Protein AF-C5S417-F1 (afdb_monomer)

Structure (mmCIF, N/CA/C/O backbone):
data_AF-C5S417-F1
#
_entry.id   AF-C5S417-F1
#
loop_
_atom_site.group_PDB
_atom_site.id
_atom_site.type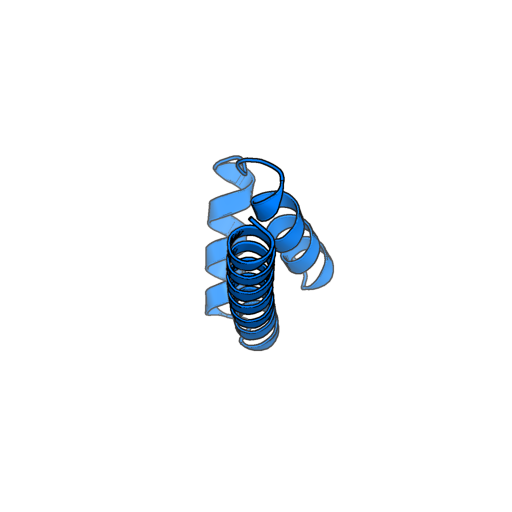_symbol
_atom_site.label_atom_id
_atom_site.label_alt_id
_atom_site.label_comp_id
_atom_site.label_asym_id
_atom_site.label_entity_id
_atom_site.label_seq_id
_atom_site.pdbx_PDB_ins_code
_atom_site.Cartn_x
_atom_site.Cartn_y
_atom_site.Cartn_z
_atom_site.occupancy
_atom_site.B_iso_or_equiv
_atom_site.auth_seq_id
_atom_site.auth_comp_id
_atom_site.auth_asym_id
_atom_site.auth_atom_id
_atom_site.pdbx_PDB_model_num
ATOM 1 N N . MET A 1 1 ? 12.840 2.657 -8.133 1.00 92.06 1 MET A N 1
ATOM 2 C CA . MET A 1 1 ? 12.690 1.417 -7.339 1.00 92.06 1 MET A CA 1
ATOM 3 C C . MET A 1 1 ? 12.207 0.289 -8.235 1.00 92.06 1 MET A C 1
ATOM 5 O O . MET A 1 1 ? 11.553 0.579 -9.235 1.00 92.06 1 MET A O 1
ATOM 9 N N . ASN A 1 2 ? 12.529 -0.955 -7.884 1.00 97.25 2 ASN A N 1
ATOM 10 C CA . ASN A 1 2 ? 11.965 -2.151 -8.511 1.00 97.25 2 ASN A CA 1
ATOM 11 C C . ASN A 1 2 ? 10.628 -2.537 -7.839 1.00 97.25 2 ASN A C 1
ATOM 13 O O . ASN A 1 2 ? 10.217 -1.907 -6.862 1.00 97.25 2 ASN A O 1
ATOM 17 N N . CYS A 1 3 ? 9.947 -3.553 -8.380 1.00 98.19 3 CYS A N 1
ATOM 18 C CA . CYS A 1 3 ? 8.649 -3.998 -7.860 1.00 98.19 3 CYS A CA 1
ATOM 19 C C . CYS A 1 3 ? 8.748 -4.532 -6.424 1.00 98.19 3 CYS A C 1
ATOM 21 O O . CYS A 1 3 ? 7.855 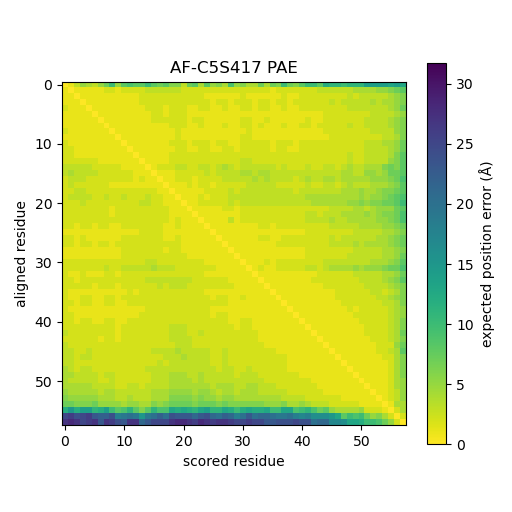-4.272 -5.629 1.00 98.19 3 CYS A O 1
ATOM 23 N N . GLU A 1 4 ? 9.831 -5.233 -6.083 1.00 98.25 4 GLU A N 1
ATOM 24 C CA . GLU A 1 4 ? 10.046 -5.789 -4.742 1.00 98.25 4 GLU A CA 1
ATOM 25 C C . GLU A 1 4 ? 10.088 -4.683 -3.680 1.00 98.25 4 GLU A C 1
ATOM 27 O O . GLU A 1 4 ? 9.278 -4.678 -2.751 1.00 98.25 4 GLU A O 1
ATOM 32 N N . HIS A 1 5 ? 10.939 -3.674 -3.878 1.00 98.06 5 HIS A N 1
ATOM 33 C CA . HIS A 1 5 ? 11.028 -2.529 -2.976 1.00 98.06 5 HIS A CA 1
ATOM 34 C C . HIS A 1 5 ? 9.708 -1.736 -2.939 1.00 98.06 5 HIS A C 1
ATOM 36 O O . HIS A 1 5 ? 9.279 -1.302 -1.872 1.00 98.06 5 HIS A O 1
ATOM 42 N N . ALA A 1 6 ? 9.005 -1.601 -4.07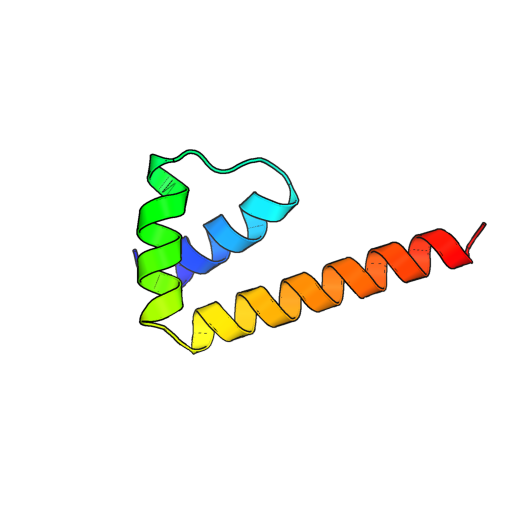2 1.00 98.38 6 ALA A N 1
ATOM 43 C CA . ALA A 1 6 ? 7.677 -0.985 -4.088 1.00 98.38 6 ALA A CA 1
ATOM 44 C C . ALA A 1 6 ? 6.683 -1.744 -3.197 1.00 98.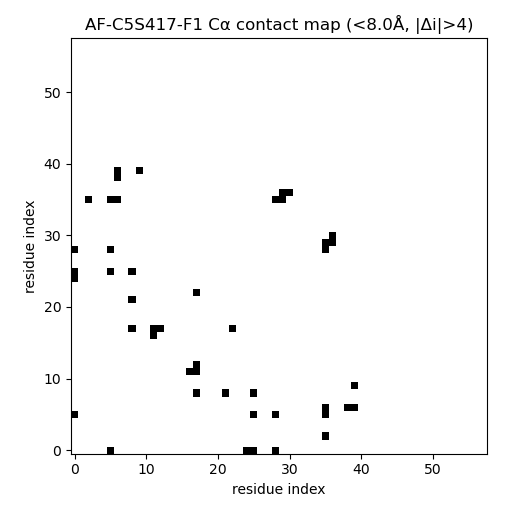38 6 ALA A C 1
ATOM 46 O O . ALA A 1 6 ? 6.001 -1.129 -2.380 1.00 98.38 6 ALA A O 1
ATOM 47 N N . THR A 1 7 ? 6.620 -3.074 -3.315 1.00 98.06 7 THR A N 1
ATOM 48 C CA . THR A 1 7 ? 5.734 -3.903 -2.486 1.00 98.06 7 THR A CA 1
ATOM 49 C C . THR A 1 7 ? 6.110 -3.867 -1.008 1.00 98.06 7 THR A C 1
ATOM 51 O O . THR A 1 7 ? 5.214 -3.784 -0.174 1.00 98.06 7 THR A O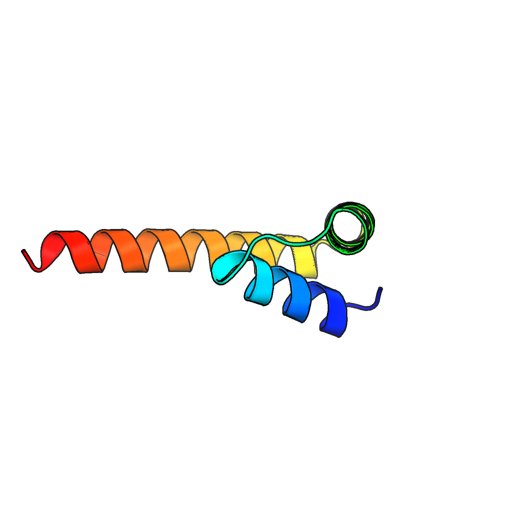 1
ATOM 54 N N . GLN A 1 8 ? 7.404 -3.819 -0.677 1.00 98.00 8 GLN A N 1
ATOM 55 C CA . GLN A 1 8 ? 7.875 -3.647 0.700 1.00 98.00 8 GLN A CA 1
ATOM 56 C C . GLN A 1 8 ? 7.406 -2.312 1.293 1.00 98.00 8 GLN A C 1
ATOM 58 O O . GLN A 1 8 ? 6.844 -2.299 2.384 1.00 98.00 8 GLN A O 1
ATOM 63 N N . LEU A 1 9 ? 7.561 -1.197 0.567 1.00 98.38 9 LEU A N 1
ATOM 64 C CA . LEU A 1 9 ? 7.095 0.115 1.034 1.00 98.38 9 LEU A CA 1
ATOM 65 C C . LEU A 1 9 ? 5.566 0.187 1.149 1.00 98.38 9 LEU A C 1
ATOM 67 O O . LEU A 1 9 ? 5.055 0.812 2.077 1.00 98.38 9 LEU A O 1
ATOM 71 N N . ILE A 1 10 ? 4.828 -0.456 0.23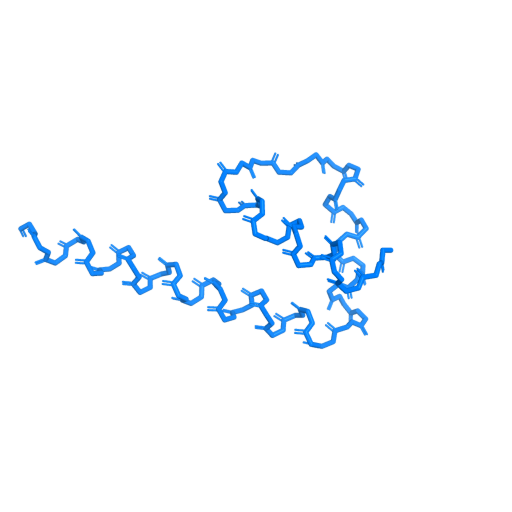8 1.00 98.00 10 ILE A N 1
ATOM 72 C CA . ILE A 1 10 ? 3.364 -0.568 0.335 1.00 98.00 10 ILE A CA 1
ATOM 73 C C . ILE A 1 10 ? 2.984 -1.286 1.631 1.00 98.00 10 ILE A C 1
ATOM 75 O O . ILE A 1 10 ? 2.192 -0.741 2.396 1.00 98.00 10 ILE A O 1
ATOM 79 N N . SER A 1 11 ? 3.576 -2.449 1.912 1.00 97.19 11 SER A N 1
ATOM 80 C CA . SER A 1 11 ? 3.328 -3.195 3.152 1.00 97.19 11 SER A CA 1
ATOM 81 C C . SER A 1 11 ? 3.682 -2.370 4.392 1.00 97.19 11 SER A C 1
ATOM 83 O O . SER A 1 11 ? 2.846 -2.198 5.277 1.00 97.19 11 SER A O 1
ATOM 85 N N . LEU A 1 12 ? 4.866 -1.750 4.398 1.00 97.69 12 LEU A N 1
ATOM 86 C CA . LEU A 1 12 ? 5.345 -0.914 5.499 1.00 97.69 12 LEU A CA 1
ATOM 87 C C . LEU A 1 12 ? 4.408 0.267 5.790 1.00 97.69 12 LEU A C 1
ATOM 89 O O . LEU A 1 12 ? 4.221 0.637 6.946 1.00 97.69 12 LEU A O 1
ATOM 93 N N . SER A 1 13 ? 3.771 0.832 4.756 1.00 96.81 13 SER A N 1
ATOM 94 C CA . SER A 1 13 ? 2.833 1.953 4.903 1.00 96.81 13 SER A CA 1
ATOM 95 C C . SER A 1 13 ? 1.578 1.625 5.725 1.00 96.81 13 SER A C 1
ATOM 97 O O . SER A 1 13 ? 0.883 2.538 6.181 1.00 96.81 13 SER A O 1
ATOM 99 N N . TYR A 1 14 ? 1.264 0.338 5.917 1.00 94.88 14 TYR A N 1
ATOM 100 C CA . TYR A 1 14 ? 0.148 -0.092 6.758 1.00 94.88 14 TYR A CA 1
ATOM 101 C C . TYR A 1 14 ? 0.499 -0.165 8.243 1.00 94.88 14 TYR A C 1
ATOM 103 O O . TYR A 1 14 ? -0.418 -0.056 9.060 1.00 94.88 14 TYR A O 1
ATOM 111 N N . GLU A 1 15 ? 1.781 -0.316 8.568 1.00 94.94 15 GLU A N 1
ATOM 112 C CA . GLU A 1 15 ? 2.309 -0.419 9.931 1.00 94.94 15 GLU A CA 1
ATOM 113 C C . GLU A 1 15 ? 2.825 0.933 10.433 1.00 94.94 15 GLU A C 1
ATOM 115 O O . GLU A 1 15 ? 2.616 1.295 11.589 1.00 94.94 15 GLU A O 1
ATOM 120 N N . GLN A 1 16 ? 3.449 1.719 9.551 1.00 95.75 16 GLN A N 1
ATOM 121 C CA . GLN A 1 16 ? 4.033 3.010 9.894 1.00 95.75 16 GLN A CA 1
ATOM 122 C C . GLN A 1 16 ? 3.925 4.031 8.761 1.00 95.75 16 GLN A C 1
ATOM 124 O O . GLN A 1 16 ? 3.745 3.711 7.586 1.00 95.75 16 GLN A O 1
ATOM 129 N N . LYS A 1 17 ? 4.081 5.310 9.109 1.00 96.12 17 LYS A N 1
ATOM 130 C CA . LYS A 1 17 ? 4.120 6.384 8.117 1.00 96.12 17 LYS A CA 1
ATOM 131 C C . LYS A 1 17 ? 5.453 6.350 7.366 1.00 96.12 17 LYS A C 1
ATOM 133 O O . LYS A 1 17 ? 6.512 6.456 7.973 1.00 96.12 17 LYS A O 1
ATOM 138 N N . LEU A 1 18 ? 5.384 6.273 6.039 1.00 97.25 18 LEU A N 1
ATOM 139 C CA . LEU A 1 18 ? 6.564 6.382 5.178 1.00 97.25 18 LEU A CA 1
ATOM 140 C C . LEU A 1 18 ? 7.178 7.786 5.231 1.00 97.25 18 LEU A C 1
ATOM 142 O O . LEU A 1 18 ? 6.458 8.786 5.339 1.00 97.25 18 LEU A O 1
ATOM 146 N N . ARG A 1 19 ? 8.499 7.866 5.063 1.00 96.88 19 ARG A N 1
ATOM 147 C CA . ARG A 1 19 ? 9.226 9.132 4.892 1.00 96.88 19 ARG A CA 1
ATOM 148 C C . ARG A 1 19 ? 8.920 9.738 3.524 1.00 96.88 19 ARG A C 1
ATOM 150 O O . ARG A 1 19 ? 8.646 9.021 2.564 1.00 96.88 19 ARG A O 1
ATOM 157 N N . LEU A 1 20 ? 9.029 11.061 3.392 1.00 94.50 20 LEU A N 1
ATOM 158 C CA . LEU A 1 20 ? 8.815 11.744 2.104 1.00 94.50 20 LEU A CA 1
ATOM 159 C C . LEU A 1 20 ? 9.736 11.211 0.994 1.00 94.50 20 LEU A C 1
ATOM 161 O O . LEU A 1 20 ? 9.304 11.053 -0.149 1.00 94.50 20 LEU A O 1
ATOM 165 N N . SER A 1 21 ? 10.974 10.862 1.355 1.00 94.69 21 SER A N 1
ATOM 166 C CA . SER A 1 21 ? 11.957 10.239 0.464 1.00 94.69 21 SER A CA 1
ATOM 167 C C . SER A 1 21 ? 11.545 8.852 -0.043 1.00 94.69 21 SER A C 1
ATOM 169 O O . SER A 1 21 ? 12.037 8.422 -1.080 1.00 94.69 21 SER A O 1
ATOM 171 N N . GLU A 1 22 ? 10.634 8.160 0.644 1.00 97.12 22 GLU A N 1
ATOM 172 C CA . GLU A 1 22 ? 10.092 6.853 0.248 1.00 97.12 22 GLU A CA 1
ATOM 173 C C . GLU A 1 22 ? 8.761 7.007 -0.497 1.00 97.12 22 GLU A C 1
ATOM 175 O O . GLU A 1 22 ? 8.502 6.309 -1.479 1.00 97.12 22 GLU A O 1
ATOM 180 N N . GLN A 1 23 ? 7.928 7.959 -0.065 1.00 96.88 23 GLN A N 1
ATOM 181 C CA . GLN A 1 23 ? 6.608 8.208 -0.642 1.00 96.88 23 GLN A CA 1
ATOM 182 C C . GLN A 1 23 ? 6.685 8.665 -2.097 1.00 96.88 23 GLN A C 1
ATOM 184 O O . GLN A 1 23 ? 5.995 8.099 -2.944 1.00 96.88 23 GLN A O 1
ATOM 189 N N . LEU A 1 24 ? 7.509 9.673 -2.404 1.00 96.81 24 LEU A N 1
ATOM 190 C CA . LEU A 1 24 ? 7.535 10.260 -3.745 1.00 96.81 24 LEU A CA 1
ATOM 191 C C . LEU A 1 24 ? 7.975 9.242 -4.818 1.00 96.81 24 LEU A C 1
ATOM 193 O O . LEU A 1 24 ? 7.248 9.069 -5.802 1.00 96.81 24 LEU A O 1
ATOM 197 N N . PRO A 1 25 ? 9.082 8.491 -4.642 1.00 96.81 25 PRO A N 1
ATOM 198 C CA . PRO A 1 25 ? 9.461 7.452 -5.595 1.00 96.81 25 PRO A CA 1
ATOM 199 C C . PRO A 1 25 ? 8.414 6.338 -5.718 1.00 96.81 25 PRO A C 1
ATOM 201 O O . PRO A 1 25 ? 8.243 5.790 -6.810 1.00 96.81 25 PRO A O 1
ATOM 204 N N . LEU A 1 26 ? 7.715 5.999 -4.627 1.00 98.06 26 LEU A N 1
ATOM 205 C CA . LEU A 1 26 ? 6.667 4.979 -4.642 1.00 98.06 26 LEU A CA 1
ATOM 206 C C . LEU A 1 26 ? 5.473 5.432 -5.483 1.00 98.06 26 LEU A C 1
ATOM 208 O O . LEU A 1 26 ? 5.006 4.665 -6.319 1.00 98.06 26 LEU A O 1
ATOM 212 N N . GLN A 1 27 ? 5.023 6.679 -5.330 1.00 97.44 27 GLN A N 1
ATOM 213 C CA . GLN A 1 27 ? 3.935 7.232 -6.145 1.00 97.44 27 GLN A CA 1
ATOM 214 C C . GLN A 1 27 ? 4.282 7.214 -7.638 1.00 97.44 27 GLN A C 1
ATOM 216 O O . GLN A 1 27 ? 3.479 6.768 -8.458 1.00 97.44 27 GLN A O 1
ATOM 221 N N . ILE A 1 28 ? 5.510 7.607 -7.992 1.00 97.81 28 ILE A N 1
ATOM 222 C CA . ILE A 1 28 ? 5.991 7.552 -9.381 1.00 97.81 28 ILE A CA 1
ATOM 223 C C . ILE A 1 28 ? 5.983 6.108 -9.905 1.00 97.81 28 ILE A C 1
ATOM 225 O O . ILE A 1 28 ? 5.581 5.867 -11.044 1.00 97.81 28 ILE A O 1
ATOM 229 N N . HIS A 1 29 ? 6.414 5.137 -9.091 1.00 98.25 29 HIS A N 1
ATOM 230 C CA . HIS A 1 29 ? 6.398 3.727 -9.477 1.00 98.25 29 HIS A CA 1
ATOM 231 C C . HIS A 1 29 ? 4.970 3.205 -9.675 1.00 98.25 29 HIS A C 1
ATOM 233 O O . HIS A 1 29 ? 4.698 2.563 -10.685 1.00 98.25 29 HIS A O 1
ATOM 239 N N . LEU A 1 30 ? 4.050 3.511 -8.755 1.00 98.19 30 LEU A N 1
ATOM 240 C CA . LEU A 1 30 ? 2.644 3.107 -8.844 1.00 98.19 30 LEU A CA 1
ATOM 241 C C . LEU A 1 30 ? 1.957 3.662 -10.093 1.00 98.19 30 LEU A C 1
ATOM 243 O O . LEU A 1 30 ? 1.139 2.968 -10.687 1.00 98.19 30 LEU A O 1
ATOM 247 N N . TRP A 1 31 ? 2.314 4.875 -10.519 1.00 97.69 31 TRP A N 1
ATOM 248 C CA . TRP A 1 31 ? 1.778 5.456 -11.749 1.00 97.69 31 TRP A CA 1
ATOM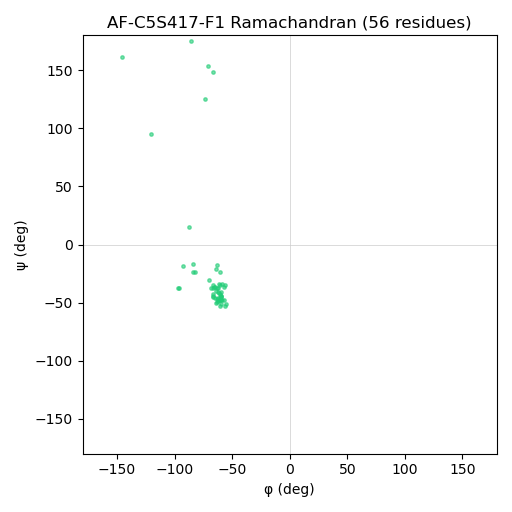 249 C C . TRP A 1 31 ? 2.239 4.710 -13.011 1.00 97.69 31 TRP A C 1
ATOM 251 O O . TRP A 1 31 ? 1.474 4.573 -13.962 1.00 97.69 31 TRP A O 1
ATOM 261 N N . LYS A 1 32 ? 3.475 4.196 -13.022 1.00 97.69 32 LYS A N 1
ATOM 262 C CA . LYS A 1 32 ? 4.066 3.507 -14.185 1.00 97.69 32 LYS A CA 1
ATOM 263 C C . LYS A 1 32 ? 3.878 1.990 -14.178 1.00 97.69 32 LYS A C 1
ATOM 265 O O . LYS A 1 32 ? 4.058 1.356 -1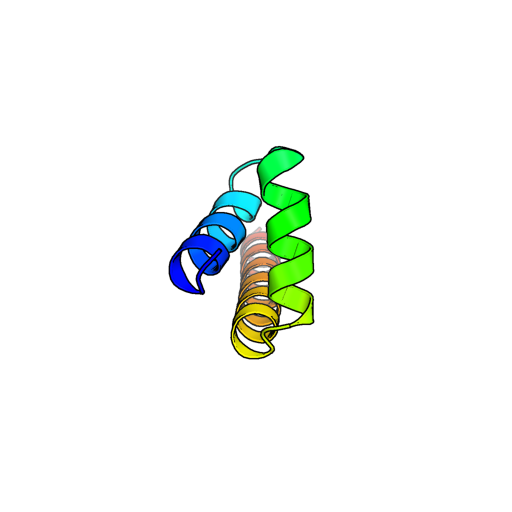5.213 1.00 97.69 32 LYS A O 1
ATOM 270 N N . CYS A 1 33 ? 3.564 1.398 -13.028 1.00 98.44 33 CYS A N 1
ATOM 271 C CA . CYS A 1 33 ? 3.485 -0.047 -12.846 1.00 98.44 33 CYS A CA 1
ATOM 272 C C . CYS A 1 33 ? 2.073 -0.463 -12.399 1.00 98.44 33 CYS A C 1
ATOM 274 O O . CYS A 1 33 ? 1.795 -0.499 -11.194 1.00 98.44 33 CYS A O 1
ATOM 276 N N . PRO A 1 34 ? 1.197 -0.866 -13.343 1.00 97.81 34 PRO A N 1
ATOM 277 C CA . PRO A 1 34 ? -0.161 -1.309 -13.029 1.00 97.81 34 PRO A CA 1
ATOM 278 C C . PRO A 1 34 ? -0.185 -2.466 -12.028 1.00 97.81 34 PRO A C 1
ATOM 280 O O . PRO A 1 34 ? -1.040 -2.524 -11.154 1.00 97.81 34 PRO A O 1
ATOM 283 N N . ARG A 1 35 ? 0.798 -3.373 -12.092 1.00 97.81 35 ARG A N 1
ATOM 284 C CA . ARG A 1 35 ? 0.891 -4.520 -11.179 1.00 97.81 35 ARG A CA 1
ATOM 285 C C . ARG A 1 35 ? 1.026 -4.083 -9.720 1.00 97.81 35 ARG A C 1
ATOM 287 O O . ARG A 1 35 ? 0.295 -4.575 -8.865 1.00 97.81 35 ARG A O 1
ATOM 294 N N . CYS A 1 36 ? 1.924 -3.142 -9.437 1.00 98.31 36 CYS A N 1
ATOM 295 C CA . CYS A 1 36 ? 2.096 -2.604 -8.088 1.00 98.31 36 CYS A CA 1
ATOM 296 C C . CYS A 1 36 ? 0.902 -1.737 -7.665 1.00 98.31 36 CYS A C 1
ATOM 298 O O . CYS A 1 36 ? 0.539 -1.729 -6.490 1.00 98.31 36 CYS A O 1
ATOM 300 N N . GLN A 1 37 ? 0.244 -1.066 -8.616 1.00 98.25 37 GLN A N 1
ATOM 301 C CA . GLN A 1 37 ? -1.008 -0.355 -8.365 1.00 98.25 37 GLN A CA 1
ATOM 302 C C . GLN A 1 37 ? -2.129 -1.305 -7.921 1.00 98.25 37 GLN A C 1
ATOM 304 O O . GLN A 1 37 ? -2.769 -1.051 -6.901 1.00 98.25 37 GLN A O 1
ATOM 309 N N . TYR A 1 38 ? -2.334 -2.419 -8.629 1.00 98.38 38 TYR A N 1
ATOM 310 C CA . TYR A 1 38 ? -3.317 -3.436 -8.249 1.00 98.38 38 TYR A CA 1
ATOM 311 C C . TYR A 1 38 ? -2.965 -4.102 -6.924 1.00 98.38 38 TYR A C 1
ATOM 313 O O . TYR A 1 38 ? -3.851 -4.306 -6.100 1.00 98.38 38 TYR A O 1
ATOM 321 N N . PHE A 1 39 ? -1.681 -4.378 -6.681 1.00 98.06 39 PHE A N 1
ATOM 322 C CA . PHE A 1 39 ? -1.229 -4.885 -5.388 1.00 98.06 39 PHE A CA 1
ATOM 323 C C . PHE A 1 39 ? -1.654 -3.950 -4.251 1.00 98.06 39 PHE A C 1
ATOM 325 O O . PHE A 1 39 ? -2.325 -4.393 -3.323 1.00 98.06 39 PHE A O 1
ATOM 332 N N . LYS A 1 40 ? -1.374 -2.642 -4.365 1.00 97.88 40 LYS A N 1
ATOM 333 C CA . LYS A 1 40 ? -1.809 -1.653 -3.369 1.00 97.88 40 LYS A CA 1
ATOM 334 C C . LYS A 1 40 ? -3.329 -1.660 -3.173 1.00 97.88 40 LYS A C 1
ATOM 336 O O . LYS A 1 40 ? -3.794 -1.695 -2.040 1.00 97.88 40 LYS A O 1
ATOM 341 N N . GLN A 1 41 ? -4.103 -1.642 -4.259 1.00 98.12 41 GLN A N 1
ATOM 342 C CA . GLN A 1 41 ? -5.569 -1.638 -4.179 1.00 98.12 41 GLN A CA 1
ATOM 343 C C . GLN A 1 41 ? -6.123 -2.896 -3.499 1.00 98.12 41 GLN A C 1
ATOM 345 O O . GLN A 1 41 ? -7.059 -2.808 -2.707 1.00 98.12 41 GLN A O 1
ATOM 350 N N . ASN A 1 42 ? -5.554 -4.065 -3.795 1.00 97.75 42 ASN A N 1
ATOM 351 C CA . ASN A 1 42 ? -5.972 -5.327 -3.192 1.00 97.75 42 ASN A CA 1
ATOM 352 C C . ASN A 1 42 ? -5.665 -5.349 -1.694 1.00 97.75 42 ASN A C 1
ATOM 354 O O . ASN A 1 42 ? -6.524 -5.734 -0.903 1.00 97.75 42 ASN A O 1
ATOM 358 N N . THR A 1 43 ? -4.488 -4.873 -1.295 1.00 96.88 43 THR A N 1
ATOM 359 C CA . THR A 1 43 ? -4.112 -4.798 0.120 1.00 96.88 43 THR A CA 1
ATOM 360 C C . THR A 1 43 ? -4.947 -3.758 0.876 1.00 96.88 43 THR A C 1
ATOM 362 O O . THR A 1 43 ? -5.380 -4.024 1.997 1.00 96.88 43 THR A O 1
ATOM 365 N N . ASP A 1 44 ? -5.282 -2.620 0.252 1.00 97.56 44 ASP A N 1
ATOM 366 C CA . ASP A 1 44 ? -6.211 -1.627 0.815 1.00 97.56 44 ASP A CA 1
ATOM 367 C C . ASP A 1 44 ? -7.601 -2.240 1.071 1.00 97.56 44 ASP A C 1
ATOM 369 O O . ASP A 1 44 ? -8.169 -2.063 2.153 1.00 97.56 44 ASP A O 1
ATOM 373 N N . LYS A 1 45 ? -8.130 -3.007 0.105 1.00 97.94 45 LYS A N 1
ATOM 374 C CA . LYS A 1 45 ? -9.398 -3.740 0.254 1.00 97.94 45 LYS A CA 1
ATOM 375 C C . LYS A 1 45 ? -9.323 -4.781 1.366 1.00 97.94 45 LYS A C 1
ATOM 377 O O . LYS A 1 45 ? -10.219 -4.835 2.203 1.00 97.94 45 LYS A O 1
ATOM 382 N N . LEU A 1 46 ? -8.253 -5.573 1.410 1.00 96.56 46 LEU A N 1
ATOM 383 C CA . LEU A 1 46 ? -8.057 -6.591 2.441 1.00 96.56 46 LEU A C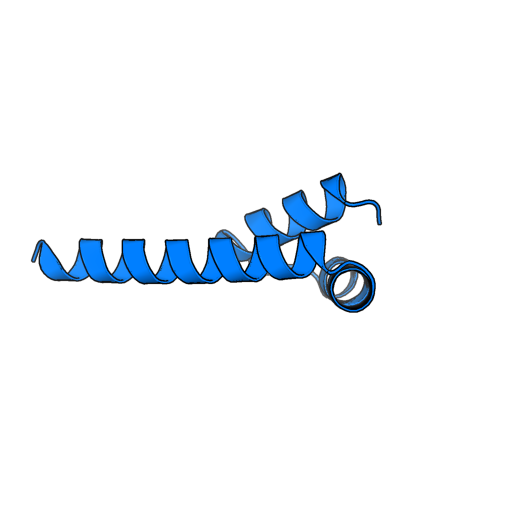A 1
ATOM 384 C C . LEU A 1 46 ? -8.035 -5.967 3.843 1.00 96.56 46 LEU A C 1
ATOM 386 O O . LEU A 1 46 ? -8.733 -6.435 4.738 1.00 96.56 46 LEU A O 1
ATOM 390 N N . LYS A 1 47 ? -7.317 -4.851 4.016 1.00 95.38 47 LYS A N 1
ATOM 391 C CA . LYS A 1 47 ? -7.301 -4.088 5.271 1.00 95.38 47 LYS A CA 1
ATOM 392 C C . LYS A 1 47 ? -8.690 -3.585 5.664 1.00 95.38 47 LYS A C 1
ATOM 394 O O . LYS A 1 47 ? -9.026 -3.605 6.847 1.00 95.38 47 LYS A O 1
ATOM 399 N N . ALA A 1 48 ? -9.485 -3.105 4.708 1.00 96.12 48 ALA A N 1
ATOM 400 C CA . ALA A 1 48 ? -10.850 -2.663 4.978 1.00 96.12 48 ALA A CA 1
ATOM 401 C C . ALA A 1 48 ? -11.731 -3.827 5.461 1.00 96.12 48 ALA A C 1
ATOM 403 O O . ALA A 1 48 ? -12.373 -3.697 6.502 1.00 96.12 48 ALA A O 1
ATOM 404 N N . LEU A 1 49 ? -11.676 -4.974 4.773 1.00 96.56 49 LEU A N 1
ATOM 405 C CA . LEU A 1 49 ? -12.411 -6.187 5.145 1.00 96.56 49 LEU A CA 1
ATOM 406 C C . LEU A 1 49 ? -12.012 -6.698 6.535 1.00 96.56 49 LEU A C 1
ATOM 408 O O . LEU A 1 49 ? -12.879 -6.991 7.350 1.00 96.56 49 LEU A O 1
ATOM 412 N N . MET A 1 50 ? -10.713 -6.744 6.844 1.00 95.25 50 MET A N 1
ATOM 413 C CA . MET A 1 50 ? -10.220 -7.160 8.164 1.00 95.25 50 MET A CA 1
ATOM 414 C C . MET A 1 50 ? -10.710 -6.234 9.284 1.00 95.25 50 MET A C 1
ATOM 416 O O . MET A 1 50 ? -11.109 -6.697 10.349 1.00 95.25 50 MET A O 1
ATOM 420 N N . LYS A 1 51 ? -10.714 -4.916 9.049 1.00 94.62 51 LYS A N 1
ATOM 421 C CA . LYS A 1 51 ? -11.242 -3.945 10.018 1.00 94.62 51 LYS A CA 1
ATOM 422 C C . LYS A 1 51 ? -12.746 -4.069 10.211 1.00 94.62 51 LYS A C 1
ATOM 424 O O . LYS A 1 51 ? -13.231 -3.841 11.312 1.00 94.62 51 LYS A O 1
ATOM 429 N N . GLU A 1 52 ? -13.481 -4.345 9.142 1.00 96.31 52 GLU A N 1
ATOM 430 C CA . GLU A 1 52 ? -14.918 -4.575 9.218 1.00 96.31 52 GLU A CA 1
ATOM 431 C C . GLU A 1 52 ? -15.227 -5.855 9.994 1.00 96.31 52 GLU A C 1
ATOM 433 O O . GLU A 1 52 ? -16.071 -5.830 10.883 1.00 96.31 52 GLU A O 1
ATOM 438 N N . TYR A 1 53 ? -14.489 -6.932 9.723 1.00 95.69 53 TYR A N 1
ATOM 439 C CA . TYR A 1 53 ? -14.584 -8.188 10.459 1.00 95.69 53 TYR A CA 1
ATOM 440 C C . TYR A 1 53 ? -14.362 -7.980 11.963 1.00 95.69 53 TYR A C 1
ATOM 442 O O . TYR A 1 53 ? -15.246 -8.285 12.756 1.00 95.69 53 TYR A O 1
ATOM 450 N N . ALA A 1 54 ? -13.255 -7.336 12.349 1.00 95.19 54 ALA A N 1
ATOM 451 C CA . ALA A 1 54 ? -12.935 -7.071 13.754 1.00 95.19 54 ALA A CA 1
ATOM 452 C C . ALA A 1 54 ? -13.984 -6.208 14.483 1.00 95.19 54 ALA A C 1
ATOM 454 O O . ALA A 1 54 ? -14.084 -6.258 15.703 1.00 95.19 54 ALA A O 1
ATOM 455 N N . LYS A 1 55 ? -14.766 -5.399 13.756 1.00 93.75 55 LYS A N 1
ATOM 456 C CA . LYS A 1 55 ? -15.865 -4.605 14.330 1.00 93.75 55 LYS A CA 1
ATOM 457 C C . LYS A 1 55 ? -17.158 -5.398 14.516 1.00 93.75 55 LYS A C 1
ATOM 459 O O . LYS A 1 55 ? -17.996 -4.961 15.291 1.00 93.75 55 LYS A O 1
ATOM 464 N N . ARG A 1 56 ? -17.353 -6.487 13.766 1.00 86.88 56 ARG A N 1
ATOM 465 C CA . ARG A 1 56 ? -18.555 -7.336 13.834 1.00 86.88 56 ARG A CA 1
ATOM 466 C C . ARG A 1 56 ? -18.484 -8.379 14.954 1.00 86.88 56 ARG A C 1
ATOM 468 O O . ARG A 1 56 ? -19.517 -8.933 15.301 1.00 86.88 56 ARG A O 1
ATOM 475 N N . GLU A 1 57 ? -17.296 -8.655 15.489 1.00 63.78 57 GLU A N 1
ATOM 476 C CA . GLU A 1 57 ? -17.077 -9.586 16.610 1.00 63.78 57 GLU A CA 1
ATOM 477 C C . GLU A 1 57 ? -17.218 -8.925 18.003 1.00 63.78 57 GLU A C 1
ATOM 479 O O . GLU A 1 57 ? -16.791 -9.507 18.999 1.00 63.78 57 GLU A O 1
ATOM 484 N N . ILE A 1 58 ? -17.809 -7.721 18.079 1.00 52.72 58 ILE A N 1
ATOM 485 C CA . ILE A 1 58 ? -18.141 -7.001 19.325 1.00 52.72 58 ILE A CA 1
ATOM 486 C C . ILE A 1 58 ? -19.657 -6.871 19.449 1.00 52.72 58 ILE A C 1
ATOM 488 O O . ILE A 1 58 ? -20.283 -6.453 18.448 1.00 52.72 58 ILE A O 1
#

Secondary structure (DSSP, 8-state):
--HHHHHHHHHHHHHSPPPHHHHHHHHHHHHH-HHHHHHHHHHHHHHHHHHHHHHHT-

Organism: NCBI:txid637911

Radius of gyration: 13.02 Å; Cα contacts (8 Å, |Δi|>4): 23; chains: 1; bounding box: 31×21×34 Å

Nearest PDB structures (foldseek):
  5of9-assembly1_B  TM=4.207E-01  e=8.393E+00  Homo sapiens

Solvent-accessible surface area (backbone atoms only — not comparable to full-atom values): 3428 Å² total; per-residue (Å²): 132,58,71,67,58,45,53,51,52,56,57,46,50,75,81,41,87,70,52,72,85,54,46,56,59,43,54,56,46,38,74,74,30,66,69,58,37,50,49,50,52,52,53,53,50,50,53,50,52,53,56,52,52,67,59,68,81,105

Sequence (58 aa):
MNCEHATQLISLSYEQKLRLSEQLPLQIHLWKCPRCQYFKQNTDKLKALMKEYAKREI

Foldseek 3Di:
DDLVLLLVVLVVVVVDPDDPVSVVVSVVCLVVDVVSVVVSVVVVVVVVVVVVVVVVVD

pLDDT: mean 95.45, std 7.35, range [52.72, 98.44]

Mean predicted aligned error: 3.0 Å